Protein AF-A0A2U8WLL7-F1 (afdb_monomer)

Solvent-accessible surface area (backbone atoms only — not comparable to full-atom values): 7706 Å² total; per-residue (Å²): 136,86,72,82,79,56,70,69,57,58,61,56,51,61,77,68,54,84,63,73,83,88,46,87,78,73,90,57,88,71,72,84,71,78,62,84,88,44,72,68,56,51,54,21,50,52,38,26,50,52,53,42,54,48,28,38,36,44,60,64,64,76,51,93,67,93,64,83,85,76,95,55,98,38,72,26,46,65,68,55,55,76,89,43,55,68,59,39,19,53,53,33,55,68,43,47,63,56,52,33,53,74,72,71,43,80,87,76,48,76,68,53,44,72,75,66,57,64,76,84,125

Organism: NCBI:txid2202827

Radius of gyration: 19.38 Å; Cα contacts (8 Å, |Δi|>4): 60; chains: 1; bounding box: 55×34×46 Å

Mean predicted aligned error: 13.35 Å

Foldseek 3Di:
DDDPDPPVVVVVVQVVPPPPDPDSPPPDDPCPPPDDDDPLNVLLVVLLVVLLVVLQCVQLVVDDDPPDDDPDPHPSNVVADPVCSVVSSVVSVVCLQVVCVVVVHDPDDPVCCVVRVHDRD

pLDDT: mean 74.99, std 16.98, range [33.97, 94.81]

Sequence (121 aa):
MSGPASRRGFLRGLTALPLIGGGVTLIGSPTAAAVPLTGGMMASYVAWLHMEARAVRYSMGWENDRGSFVPCINPGSDFHDFRDWKRTQAEAQWRAPVILSTAGVPLTDPEADKAWGGLIA

Structure (mmCIF, N/CA/C/O backbone):
data_AF-A0A2U8WLL7-F1
#
_entry.id   AF-A0A2U8WLL7-F1
#
loop_
_atom_site.group_PDB
_atom_site.id
_atom_site.type_symbol
_atom_site.label_atom_id
_atom_site.label_alt_id
_atom_site.label_comp_id
_atom_site.label_asym_id
_atom_site.label_entity_id
_atom_site.label_seq_id
_atom_site.pdbx_PDB_ins_code
_atom_site.Cartn_x
_atom_site.Cartn_y
_atom_site.Cartn_z
_atom_site.occupancy
_atom_site.B_iso_or_equiv
_atom_site.auth_seq_id
_atom_site.auth_comp_id
_atom_site.auth_asym_id
_atom_site.auth_atom_id
_atom_site.pdbx_PDB_model_num
ATOM 1 N N . MET A 1 1 ? -35.444 6.586 28.286 1.00 33.97 1 MET A N 1
ATOM 2 C CA . MET A 1 1 ? -35.398 6.480 26.811 1.00 33.97 1 MET A CA 1
ATOM 3 C C . MET A 1 1 ? -34.32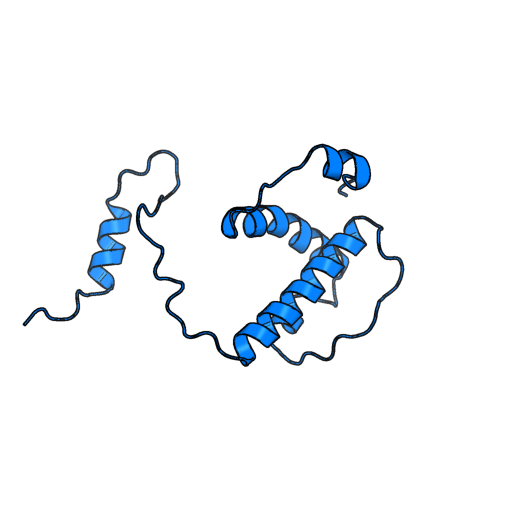2 7.427 26.293 1.00 33.97 1 MET A C 1
ATOM 5 O O . MET A 1 1 ? -34.584 8.613 26.161 1.00 33.97 1 MET A O 1
ATOM 9 N N . SER A 1 2 ? -33.095 6.951 26.082 1.00 42.19 2 SER A N 1
ATOM 10 C CA . SER A 1 2 ? -32.036 7.748 25.449 1.00 42.19 2 SER A CA 1
ATOM 11 C C . SER A 1 2 ? -32.231 7.695 23.933 1.00 42.19 2 SER A C 1
ATOM 13 O O . SER A 1 2 ? -31.991 6.658 23.317 1.00 42.19 2 SER A O 1
ATOM 15 N N . GLY A 1 3 ? -32.728 8.785 23.343 1.00 53.91 3 GLY A N 1
ATOM 16 C CA . GLY A 1 3 ? -32.802 8.926 21.887 1.00 53.91 3 GLY A CA 1
ATOM 17 C C . GLY A 1 3 ? -31.408 8.861 21.245 1.00 53.91 3 GLY A C 1
ATOM 18 O O . GLY A 1 3 ? -30.410 9.094 21.933 1.00 53.91 3 GLY A O 1
ATOM 19 N N . PRO A 1 4 ? -31.309 8.544 19.942 1.00 49.62 4 PRO A N 1
ATOM 20 C CA . PRO A 1 4 ? -30.025 8.422 19.266 1.00 49.62 4 PRO A CA 1
ATOM 21 C C . PRO A 1 4 ? -29.287 9.762 19.337 1.00 49.62 4 PRO A C 1
ATOM 23 O O . PRO A 1 4 ? -29.776 10.780 18.844 1.00 49.62 4 PRO A O 1
ATOM 26 N N . ALA A 1 5 ? -28.115 9.767 19.978 1.00 56.88 5 ALA A N 1
ATOM 27 C CA . ALA A 1 5 ? -27.242 10.929 20.023 1.00 56.88 5 ALA A CA 1
ATOM 28 C C . ALA A 1 5 ? -26.961 11.381 18.582 1.00 56.88 5 ALA A C 1
ATOM 30 O O . ALA A 1 5 ? -26.401 10.641 17.772 1.00 56.88 5 ALA A O 1
ATOM 31 N N . SER A 1 6 ? -27.426 12.582 18.239 1.00 56.16 6 SER A N 1
ATOM 32 C CA . SER A 1 6 ? -27.316 13.139 16.894 1.00 56.16 6 SER A CA 1
ATOM 33 C C . SER A 1 6 ? -25.853 13.135 16.441 1.00 56.16 6 SER A C 1
ATOM 35 O O . SER A 1 6 ? -25.012 13.817 17.025 1.00 56.16 6 SER A O 1
ATOM 37 N N . ARG A 1 7 ? -25.559 12.405 15.356 1.00 54.69 7 ARG A N 1
ATOM 38 C CA . ARG A 1 7 ? -24.249 12.312 14.672 1.00 54.69 7 ARG A CA 1
ATOM 39 C C . ARG A 1 7 ? -23.592 13.684 14.446 1.00 54.69 7 ARG A C 1
ATOM 41 O O . ARG A 1 7 ? -22.373 13.814 14.428 1.00 54.69 7 ARG A O 1
ATOM 48 N N . ARG A 1 8 ? -24.420 14.725 14.312 1.00 56.31 8 ARG A N 1
ATOM 49 C CA . ARG A 1 8 ? -24.023 16.123 14.116 1.00 56.31 8 ARG A CA 1
ATOM 50 C C . ARG A 1 8 ? -23.411 16.760 15.374 1.00 56.31 8 ARG A C 1
ATOM 52 O O . ARG A 1 8 ? -22.583 17.653 15.245 1.00 56.31 8 ARG A O 1
ATOM 59 N N . GLY A 1 9 ? -23.793 16.311 16.571 1.00 60.31 9 GLY A N 1
ATOM 60 C CA . GLY A 1 9 ? -23.216 16.764 17.842 1.00 60.31 9 GLY A CA 1
ATOM 61 C C . GLY A 1 9 ? -21.805 16.222 18.066 1.00 60.31 9 GLY A C 1
ATOM 62 O O . GLY A 1 9 ? -20.918 16.975 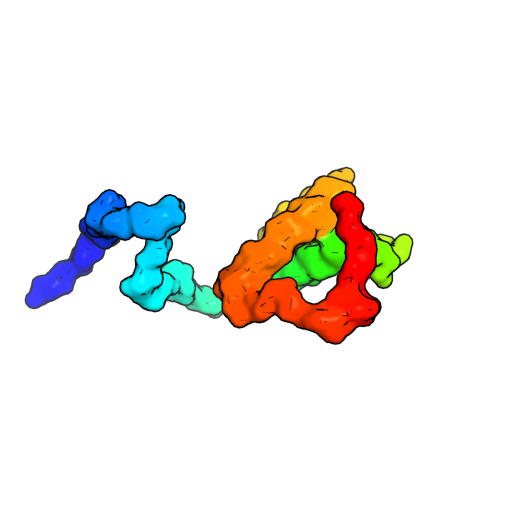18.454 1.00 60.31 9 GLY A O 1
ATOM 63 N N . PHE A 1 10 ? -21.573 14.954 17.713 1.00 60.91 10 PHE A N 1
ATOM 64 C CA . PHE A 1 10 ? -20.251 14.322 17.786 1.00 60.91 10 PHE A CA 1
ATOM 65 C C . PHE A 1 10 ? -19.218 15.041 16.900 1.00 60.91 10 PHE A C 1
ATOM 67 O O . PHE A 1 10 ? -18.144 15.411 17.366 1.00 60.91 10 PHE A O 1
ATOM 74 N N . LEU A 1 11 ? -19.581 15.343 15.647 1.00 59.34 11 LEU A N 1
ATOM 75 C CA . LEU A 1 11 ? -18.703 16.065 14.714 1.00 59.34 11 LEU A CA 1
ATOM 76 C C . LEU A 1 11 ? -18.438 17.526 15.120 1.00 59.34 11 LEU A C 1
ATOM 78 O O . LEU A 1 11 ? -17.397 18.072 14.775 1.00 59.34 11 LEU A O 1
ATOM 82 N N . ARG A 1 12 ? -19.347 18.164 15.869 1.00 61.09 12 ARG A N 1
ATOM 83 C CA . ARG A 1 12 ? -19.128 19.517 16.414 1.00 61.09 12 ARG A CA 1
ATOM 84 C C . ARG A 1 12 ? -18.214 19.526 17.641 1.00 61.09 12 ARG A C 1
ATOM 86 O O . ARG A 1 12 ? -17.506 20.503 17.856 1.00 61.09 12 ARG A O 1
ATOM 93 N N . GLY A 1 13 ? -18.198 18.450 18.428 1.00 60.09 13 GLY A N 1
ATOM 94 C CA . GLY A 1 13 ? -17.237 18.292 19.526 1.00 60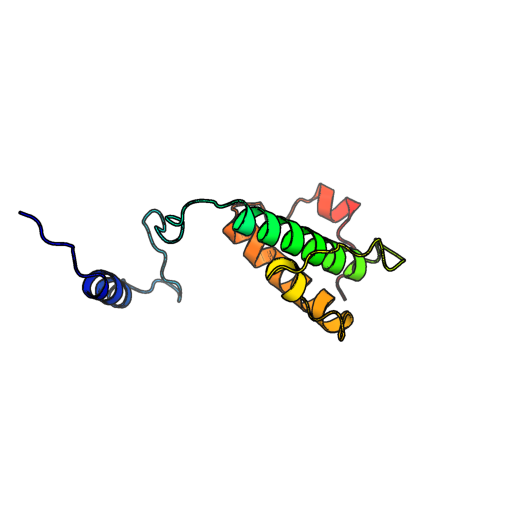.09 13 GLY A CA 1
ATOM 95 C C . GLY A 1 13 ? -15.799 18.142 19.022 1.00 60.09 13 GLY A C 1
ATOM 96 O O . GLY A 1 13 ? -14.869 18.652 19.636 1.00 60.09 13 GLY A O 1
ATOM 97 N N . LEU A 1 14 ? -15.634 17.529 17.849 1.00 59.97 14 LEU A N 1
ATOM 98 C CA . LEU A 1 14 ? -14.349 17.334 17.175 1.00 59.97 14 LEU A CA 1
ATOM 99 C C . LEU A 1 14 ? -13.633 18.641 16.807 1.00 59.97 14 LEU A C 1
ATOM 101 O O . LEU A 1 14 ? -12.418 18.731 16.948 1.00 59.97 14 LEU A O 1
ATOM 105 N N . THR A 1 15 ? -14.376 19.674 16.403 1.00 61.28 15 THR A N 1
ATOM 106 C CA . THR A 1 15 ? -13.814 21.005 16.108 1.00 61.28 15 THR A CA 1
ATOM 107 C C . THR A 1 15 ? -13.430 21.805 17.355 1.00 61.28 15 THR A C 1
ATOM 109 O 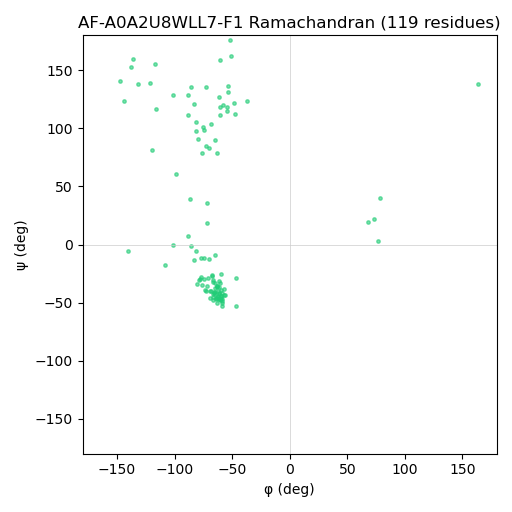O . THR A 1 15 ? -12.782 22.837 17.229 1.00 61.28 15 THR A O 1
ATOM 112 N N . ALA A 1 16 ? -13.846 21.362 18.546 1.00 59.47 16 ALA A N 1
ATOM 113 C CA . ALA A 1 16 ? -13.571 22.032 19.818 1.00 59.47 16 ALA A CA 1
ATOM 114 C C . ALA A 1 16 ? -12.426 21.378 20.616 1.00 59.47 16 ALA A C 1
ATOM 116 O O . ALA A 1 16 ? -12.095 21.849 21.704 1.00 59.47 16 ALA A O 1
ATOM 117 N N . LEU A 1 17 ? -11.826 20.297 20.102 1.00 56.84 17 LEU A N 1
ATOM 118 C CA . LEU A 1 17 ? -10.660 19.680 20.726 1.00 56.84 17 LEU A CA 1
ATOM 119 C C . LEU A 1 17 ? -9.426 20.571 20.515 1.00 56.84 17 LEU A C 1
ATOM 121 O O . LEU A 1 17 ? -9.216 21.054 19.400 1.00 56.84 17 LEU A O 1
ATOM 125 N N . PRO A 1 18 ? -8.598 20.792 21.555 1.00 52.16 18 PRO A N 1
ATOM 126 C CA . PRO A 1 18 ? -7.361 21.541 21.408 1.00 52.16 18 PRO A CA 1
ATOM 127 C C . PRO A 1 18 ? -6.462 20.820 20.401 1.00 52.16 18 PRO A C 1
ATOM 129 O O . PRO A 1 18 ? -5.985 19.712 20.642 1.00 52.16 18 PRO A O 1
ATOM 132 N N . LEU A 1 19 ? -6.272 21.460 19.248 1.00 54.53 19 LEU A N 1
ATOM 133 C CA . LEU A 1 19 ? -5.406 21.003 18.169 1.00 54.53 19 LEU A CA 1
ATOM 134 C C . LEU A 1 19 ? -3.949 21.143 18.618 1.00 54.53 19 LEU A C 1
ATOM 136 O O . LEU A 1 19 ? -3.282 22.132 18.317 1.00 54.53 19 LEU A O 1
ATOM 140 N N . ILE A 1 20 ? -3.445 20.163 19.362 1.00 57.16 20 ILE A N 1
ATOM 141 C CA . ILE A 1 20 ? -2.015 20.070 19.642 1.00 57.16 20 ILE A CA 1
ATOM 142 C C . ILE A 1 20 ? -1.348 19.579 18.351 1.00 57.16 20 ILE A C 1
ATOM 144 O O . ILE A 1 20 ? -1.378 18.395 18.036 1.00 57.16 20 ILE A O 1
ATOM 148 N N . GLY A 1 21 ? -0.788 20.509 17.573 1.00 49.38 21 GLY A N 1
ATOM 149 C CA . GLY A 1 21 ? 0.091 20.184 16.444 1.00 49.38 21 GLY A CA 1
ATOM 150 C C . GLY A 1 21 ? -0.600 19.712 15.159 1.00 49.38 21 GLY A C 1
ATOM 151 O O . GLY A 1 21 ? -0.095 18.814 14.498 1.00 49.38 21 GLY A O 1
ATOM 152 N N . GLY A 1 22 ? -1.735 20.311 14.778 1.00 52.12 22 GLY A N 1
ATOM 153 C CA . GLY A 1 22 ? -2.296 20.172 13.420 1.00 52.12 22 GLY A CA 1
ATOM 154 C C . GLY A 1 22 ? -3.014 18.852 13.100 1.00 52.12 22 GLY A C 1
ATOM 155 O O . GLY A 1 22 ? -3.492 18.688 11.981 1.00 52.12 22 GLY A O 1
ATOM 156 N N . GLY A 1 23 ? -3.144 17.940 14.067 1.00 51.97 23 GLY A N 1
ATOM 157 C CA . GLY A 1 23 ? -3.898 16.694 13.932 1.00 51.97 23 GLY A CA 1
ATOM 158 C C . GLY A 1 23 ? -5.019 16.583 14.962 1.00 51.97 23 GLY A C 1
ATOM 159 O O . GLY A 1 23 ? -4.843 16.905 16.135 1.00 51.97 23 GLY A O 1
ATOM 160 N N . VAL A 1 24 ? -6.182 16.093 14.531 1.00 50.94 24 VAL A N 1
ATOM 161 C CA . VAL A 1 24 ? -7.198 15.566 15.444 1.00 50.94 24 VAL A CA 1
ATOM 162 C C . VAL A 1 24 ? -6.795 14.137 15.790 1.00 50.94 24 VAL A C 1
ATOM 164 O O . VAL A 1 24 ? -7.082 13.200 15.045 1.00 50.94 24 VAL A O 1
ATOM 167 N N . THR A 1 25 ? -6.146 13.952 16.933 1.00 51.03 25 THR A N 1
ATOM 168 C CA . THR A 1 25 ? -5.994 12.617 17.512 1.00 51.03 25 THR A CA 1
ATOM 169 C C . THR A 1 25 ? -7.337 12.221 18.113 1.00 51.03 25 THR A C 1
ATOM 171 O O . THR A 1 25 ? -7.711 12.677 19.194 1.00 51.03 25 THR A O 1
ATOM 174 N N . LEU A 1 26 ? -8.097 11.392 17.396 1.00 52.59 26 LEU A N 1
ATOM 175 C CA . LEU A 1 26 ? -9.263 10.708 17.948 1.00 52.59 26 LEU A CA 1
ATOM 176 C C . LEU A 1 26 ? -8.780 9.736 19.036 1.00 52.59 26 LEU A C 1
ATOM 178 O O . LEU A 1 26 ? -8.463 8.583 18.760 1.00 52.59 26 LEU A O 1
ATOM 182 N N . ILE A 1 27 ? -8.702 10.208 20.282 1.00 50.47 27 ILE A N 1
ATOM 183 C CA . ILE A 1 27 ? -8.549 9.343 21.457 1.00 50.47 27 ILE A CA 1
ATOM 184 C C . ILE A 1 27 ? -9.901 8.649 21.668 1.00 50.47 27 ILE A C 1
ATOM 186 O O . ILE A 1 27 ? -10.782 9.138 22.371 1.00 50.47 27 ILE A O 1
ATOM 190 N N . GLY A 1 28 ? -10.093 7.542 20.957 1.00 45.78 28 GLY A N 1
ATOM 191 C CA . GLY A 1 28 ? -11.291 6.712 20.992 1.00 45.78 28 GLY A CA 1
ATOM 192 C C . GLY A 1 28 ? -11.326 5.782 19.784 1.00 45.78 28 GLY A C 1
ATOM 193 O O . GLY A 1 28 ? -10.992 6.204 18.681 1.00 45.78 28 GLY A O 1
ATOM 194 N N . SER A 1 29 ? -11.710 4.516 19.990 1.00 47.97 29 SER A N 1
ATOM 195 C CA . SER A 1 29 ? -11.796 3.498 18.935 1.00 47.97 29 SER A CA 1
ATOM 196 C C . SER A 1 29 ? -12.546 4.052 17.716 1.00 47.97 29 SER A C 1
ATOM 198 O O . SER A 1 29 ? -13.748 4.326 17.824 1.00 47.97 29 SER A O 1
ATOM 200 N N . PRO A 1 30 ? -11.877 4.256 16.567 1.00 48.00 30 PRO A N 1
ATOM 201 C CA . PRO A 1 30 ? -12.489 4.914 15.426 1.00 48.00 30 PRO A CA 1
ATOM 202 C C . PRO A 1 30 ? -13.577 3.995 14.869 1.00 48.00 30 PRO A C 1
ATOM 204 O O . PRO A 1 30 ? -13.321 3.006 14.188 1.00 48.00 30 PRO A O 1
ATOM 207 N N . THR A 1 31 ? -14.834 4.326 15.151 1.00 49.53 31 THR A N 1
ATOM 208 C CA . THR A 1 31 ? -16.027 3.578 14.720 1.00 49.53 31 THR A CA 1
ATOM 209 C C . THR A 1 31 ? -16.328 3.718 13.222 1.00 49.53 31 THR A C 1
ATOM 211 O O . THR A 1 31 ? -17.420 3.383 12.770 1.00 49.53 31 THR A O 1
ATOM 214 N N . ALA A 1 32 ? -15.351 4.134 12.412 1.00 47.25 32 ALA A N 1
ATOM 215 C CA . ALA A 1 32 ? -15.432 4.023 10.957 1.00 47.25 32 ALA A CA 1
ATOM 216 C C . ALA A 1 32 ? -15.332 2.559 10.465 1.00 47.25 32 ALA A C 1
ATOM 218 O O . ALA A 1 32 ? -15.686 2.286 9.324 1.00 47.25 32 ALA A O 1
ATOM 219 N N . ALA A 1 33 ? -14.937 1.610 11.325 1.00 50.97 33 ALA A N 1
ATOM 220 C CA . ALA A 1 33 ? -14.865 0.179 11.008 1.00 50.97 33 ALA A CA 1
ATOM 221 C C . ALA A 1 33 ? -16.171 -0.613 11.256 1.00 50.97 33 ALA A C 1
ATOM 223 O O . ALA A 1 33 ? -16.175 -1.835 11.160 1.00 50.97 33 ALA A O 1
ATOM 224 N N . ALA A 1 34 ? -17.292 0.041 11.582 1.00 51.84 34 ALA A N 1
ATOM 225 C CA . ALA A 1 34 ? -18.560 -0.648 11.858 1.00 51.84 34 ALA A CA 1
ATOM 226 C C . ALA A 1 34 ? -19.394 -0.925 10.587 1.00 51.84 34 ALA A C 1
ATOM 228 O O . ALA A 1 34 ? -20.616 -0.777 10.596 1.00 51.84 34 ALA A O 1
ATOM 229 N N . VAL A 1 35 ? -18.747 -1.295 9.478 1.00 66.75 35 VAL A N 1
ATOM 230 C CA . VAL A 1 35 ? -19.434 -1.834 8.295 1.00 66.75 35 VAL A CA 1
ATOM 231 C C . VAL A 1 35 ? -19.249 -3.351 8.324 1.00 66.75 35 VAL A C 1
ATOM 233 O O . VAL A 1 35 ? -18.112 -3.799 8.472 1.00 66.75 35 VAL A O 1
ATOM 236 N N . PRO A 1 36 ? -20.319 -4.161 8.209 1.00 76.00 36 PRO A N 1
ATOM 237 C CA . PRO A 1 36 ? -20.171 -5.607 8.119 1.00 76.00 36 PRO A CA 1
ATOM 238 C C . PRO A 1 36 ? -19.208 -5.981 6.991 1.00 76.00 36 PRO A C 1
ATOM 240 O O . PRO A 1 36 ? -19.348 -5.498 5.864 1.00 76.00 36 PRO A O 1
ATOM 243 N N . LEU A 1 37 ? -18.242 -6.850 7.288 1.00 87.31 37 LEU A N 1
ATOM 244 C CA . LEU A 1 37 ? -17.382 -7.425 6.261 1.00 87.31 37 LEU A CA 1
ATOM 245 C C . LEU A 1 37 ? -18.253 -8.223 5.289 1.00 87.31 37 LEU A C 1
ATOM 247 O O . LEU A 1 37 ? -19.031 -9.087 5.694 1.00 87.31 37 LEU A O 1
ATOM 251 N N . THR A 1 38 ? -18.121 -7.933 3.999 1.00 89.31 38 THR A N 1
ATOM 252 C CA . THR A 1 38 ? -18.810 -8.667 2.934 1.00 89.31 38 THR A CA 1
ATOM 253 C C . THR A 1 38 ? -17.792 -9.341 2.025 1.00 89.31 38 THR A C 1
ATOM 255 O O . THR A 1 38 ? -16.661 -8.872 1.885 1.00 89.31 38 THR A O 1
ATOM 258 N N . GLY A 1 39 ? -18.200 -10.418 1.349 1.00 89.19 39 GLY A N 1
ATOM 259 C CA . GLY A 1 39 ? -17.344 -11.076 0.356 1.00 89.19 39 GLY A CA 1
ATOM 260 C C . GLY A 1 39 ? -16.896 -10.123 -0.759 1.00 89.19 39 GLY A C 1
ATOM 261 O O . GLY A 1 39 ? -15.734 -10.142 -1.146 1.00 89.19 39 GLY A O 1
ATOM 262 N N . GLY A 1 40 ? -17.778 -9.222 -1.212 1.00 88.12 40 GLY A N 1
ATOM 263 C CA . GLY A 1 40 ? -17.439 -8.206 -2.217 1.00 88.12 40 GLY A CA 1
ATOM 264 C C . GLY A 1 40 ? -16.404 -7.187 -1.731 1.00 88.12 40 GLY A C 1
ATOM 265 O O . GLY A 1 40 ? -15.509 -6.809 -2.489 1.00 88.12 40 GLY A O 1
ATOM 266 N N . MET A 1 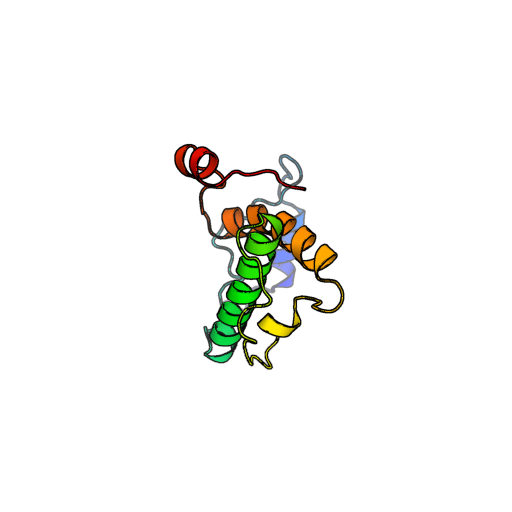41 ? -16.473 -6.786 -0.455 1.00 88.69 41 MET A N 1
ATOM 267 C CA . MET A 1 41 ? -15.462 -5.923 0.163 1.00 88.69 41 MET A CA 1
ATOM 268 C C . MET A 1 41 ? -14.099 -6.620 0.211 1.00 88.69 41 MET A C 1
ATOM 270 O O . MET A 1 41 ? -13.107 -6.023 -0.193 1.00 88.69 41 MET A O 1
ATOM 274 N N . MET A 1 42 ? -14.050 -7.890 0.625 1.00 89.88 42 MET A N 1
ATOM 275 C CA . MET A 1 42 ? -12.800 -8.658 0.650 1.00 89.88 42 MET A CA 1
ATOM 276 C C . MET A 1 42 ? -12.237 -8.891 -0.754 1.00 89.88 42 MET A C 1
ATOM 278 O O . MET A 1 42 ? -11.037 -8.738 -0.956 1.00 89.88 42 MET A O 1
ATOM 282 N N . ALA A 1 43 ? -13.087 -9.192 -1.740 1.00 89.19 43 ALA A N 1
ATOM 283 C CA . ALA A 1 43 ? -12.667 -9.331 -3.134 1.00 89.19 43 ALA A CA 1
ATOM 284 C C . ALA A 1 43 ? -12.068 -8.026 -3.682 1.00 89.19 43 ALA A C 1
ATOM 286 O O . ALA A 1 43 ? -11.033 -8.053 -4.347 1.00 89.19 43 ALA A O 1
ATOM 287 N N . SER A 1 44 ? -12.682 -6.886 -3.352 1.00 90.12 44 SER A N 1
ATOM 288 C CA . SER A 1 44 ? -12.159 -5.568 -3.727 1.00 90.12 44 SER A CA 1
ATOM 289 C C . SER A 1 44 ? -10.841 -5.270 -3.012 1.00 90.12 44 SER A C 1
ATOM 291 O O . SER A 1 44 ? -9.890 -4.822 -3.643 1.00 90.12 44 SER A O 1
ATOM 293 N N . TYR A 1 45 ? -10.740 -5.579 -1.718 1.00 90.88 45 TYR A N 1
ATOM 294 C CA . TYR A 1 45 ? -9.518 -5.366 -0.944 1.00 90.88 45 TYR A CA 1
ATOM 295 C C . TYR A 1 45 ? -8.341 -6.202 -1.465 1.00 90.88 45 TYR A C 1
ATOM 297 O O . TYR A 1 45 ? -7.251 -5.673 -1.660 1.00 90.88 45 TYR A O 1
ATOM 305 N N . VAL A 1 46 ? -8.562 -7.485 -1.763 1.00 90.38 46 VAL A N 1
ATOM 306 C CA . VAL A 1 46 ? -7.525 -8.374 -2.313 1.00 90.38 46 VAL A CA 1
ATOM 307 C C . VAL A 1 46 ? -7.095 -7.932 -3.713 1.00 90.38 46 VAL A C 1
ATOM 309 O O . VAL A 1 46 ? -5.899 -7.919 -4.002 1.00 90.38 46 VAL A O 1
ATOM 312 N N . ALA A 1 47 ? -8.041 -7.530 -4.570 1.00 88.75 47 ALA A N 1
ATOM 313 C CA . ALA A 1 47 ? -7.718 -7.006 -5.897 1.00 88.75 47 ALA A CA 1
ATOM 314 C C . ALA A 1 47 ? -6.876 -5.726 -5.806 1.00 88.75 47 ALA A C 1
ATOM 316 O O . ALA A 1 47 ? -5.857 -5.610 -6.487 1.00 88.75 47 ALA A O 1
ATOM 317 N N . TRP A 1 48 ? -7.256 -4.812 -4.912 1.00 91.88 48 TRP A N 1
ATOM 318 C CA . TRP A 1 48 ? -6.511 -3.584 -4.664 1.00 91.88 48 TRP A CA 1
ATOM 319 C C . TRP A 1 48 ? -5.095 -3.870 -4.138 1.00 91.88 48 TRP A C 1
ATOM 321 O O . TRP A 1 48 ? -4.128 -3.341 -4.683 1.00 91.88 48 TRP A O 1
ATOM 331 N N . LEU A 1 49 ? -4.946 -4.764 -3.150 1.00 91.38 49 LEU A N 1
ATOM 332 C CA . LEU A 1 49 ? -3.640 -5.160 -2.604 1.00 91.38 49 LEU A CA 1
ATOM 333 C C . LEU A 1 49 ? -2.723 -5.758 -3.671 1.00 91.38 49 LEU A C 1
ATOM 335 O O . LEU A 1 49 ? -1.532 -5.453 -3.698 1.00 91.38 49 LEU A O 1
ATOM 339 N N . HIS A 1 50 ? -3.269 -6.606 -4.546 1.00 88.56 50 HIS A N 1
ATOM 340 C CA . HIS A 1 50 ? -2.505 -7.184 -5.645 1.00 88.56 50 HIS A CA 1
ATOM 341 C C . HIS A 1 50 ? -1.940 -6.092 -6.561 1.00 88.56 50 HIS A C 1
ATOM 343 O O . HIS A 1 50 ? -0.748 -6.106 -6.870 1.00 88.56 50 HIS A O 1
ATOM 349 N N . MET A 1 51 ? -2.779 -5.140 -6.975 1.00 87.31 51 MET A N 1
ATOM 350 C CA . MET A 1 51 ? -2.372 -4.066 -7.883 1.00 87.31 51 MET A CA 1
ATOM 351 C C . MET A 1 51 ? -1.403 -3.081 -7.221 1.00 87.31 51 MET A C 1
ATOM 353 O O . MET A 1 51 ? -0.415 -2.698 -7.847 1.00 87.31 51 MET A O 1
ATOM 357 N N . GLU A 1 52 ? -1.626 -2.736 -5.951 1.00 92.38 52 GLU A N 1
ATOM 358 C CA . GLU A 1 52 ? -0.735 -1.859 -5.184 1.00 92.38 52 GLU A CA 1
ATOM 359 C C . GLU A 1 52 ? 0.653 -2.495 -5.010 1.00 92.38 52 GLU A C 1
ATOM 361 O O . GLU A 1 52 ? 1.666 -1.878 -5.341 1.00 92.38 52 GLU A O 1
ATOM 366 N N . ALA A 1 53 ? 0.713 -3.756 -4.565 1.00 90.06 53 ALA A N 1
ATOM 367 C CA . ALA A 1 53 ? 1.977 -4.470 -4.389 1.00 90.06 53 ALA A CA 1
ATOM 368 C C . ALA A 1 53 ? 2.730 -4.604 -5.715 1.00 90.06 53 ALA A C 1
ATOM 370 O O . ALA A 1 53 ? 3.937 -4.369 -5.769 1.00 90.06 53 ALA A O 1
ATOM 371 N N . ARG A 1 54 ? 2.018 -4.930 -6.798 1.00 87.19 54 ARG A N 1
ATOM 372 C CA . ARG A 1 54 ? 2.588 -4.991 -8.144 1.00 87.19 54 ARG A CA 1
ATOM 373 C C . ARG A 1 54 ? 3.187 -3.645 -8.549 1.00 87.19 54 ARG A C 1
ATOM 375 O O . ARG A 1 54 ? 4.343 -3.603 -8.951 1.00 87.19 54 ARG A O 1
ATOM 382 N N . ALA A 1 55 ? 2.454 -2.541 -8.406 1.00 88.19 55 ALA A N 1
ATOM 383 C CA . ALA A 1 55 ? 2.961 -1.211 -8.742 1.00 88.19 55 ALA A CA 1
ATOM 384 C C . ALA A 1 55 ? 4.261 -0.877 -7.983 1.00 88.19 55 ALA A C 1
ATOM 386 O O . ALA A 1 55 ? 5.234 -0.435 -8.594 1.00 88.19 55 ALA A O 1
ATOM 387 N N . VAL A 1 56 ? 4.332 -1.178 -6.682 1.00 90.50 56 VAL A N 1
ATOM 388 C CA . VAL A 1 56 ? 5.556 -0.972 -5.890 1.00 90.50 56 VAL A CA 1
ATOM 389 C C . VAL A 1 56 ? 6.703 -1.857 -6.385 1.00 90.50 56 VAL A C 1
ATOM 391 O O . VAL A 1 56 ? 7.798 -1.355 -6.620 1.00 90.50 56 VAL A O 1
ATOM 394 N N . ARG A 1 57 ? 6.476 -3.151 -6.625 1.00 87.94 57 ARG A N 1
ATOM 395 C CA . ARG A 1 57 ? 7.528 -4.068 -7.105 1.00 87.94 57 ARG A CA 1
ATOM 396 C C . ARG A 1 57 ? 8.114 -3.643 -8.444 1.00 87.94 57 ARG A C 1
ATOM 398 O O . ARG A 1 57 ? 9.326 -3.708 -8.626 1.00 87.94 57 ARG A O 1
ATOM 405 N N . TYR A 1 58 ? 7.268 -3.148 -9.341 1.00 84.88 58 TYR A N 1
ATOM 406 C CA . TYR A 1 58 ? 7.708 -2.545 -10.596 1.00 84.88 58 TYR A CA 1
ATOM 407 C C . TYR A 1 58 ? 8.601 -1.334 -10.375 1.00 84.88 58 TYR A C 1
ATOM 409 O O . TYR A 1 58 ? 9.664 -1.243 -10.982 1.00 84.88 58 TYR A O 1
ATOM 417 N N . SER A 1 59 ? 8.177 -0.426 -9.494 1.00 86.56 59 SER A N 1
ATOM 418 C CA . SER A 1 59 ? 8.940 0.783 -9.185 1.00 86.56 59 SER A CA 1
ATOM 419 C C . SER A 1 59 ? 10.319 0.466 -8.597 1.00 86.56 59 SER A C 1
ATOM 421 O O . SER A 1 59 ? 11.282 1.174 -8.865 1.00 86.56 59 SER A O 1
ATOM 423 N N . MET A 1 60 ? 10.423 -0.649 -7.869 1.00 86.81 60 MET A N 1
ATOM 424 C CA . MET A 1 60 ? 11.667 -1.141 -7.275 1.00 86.81 60 MET A CA 1
ATOM 425 C C . MET A 1 60 ? 12.503 -2.000 -8.242 1.00 86.81 60 MET A C 1
ATOM 427 O O . MET A 1 60 ? 13.571 -2.485 -7.870 1.00 86.81 60 MET A O 1
ATOM 431 N N . GLY A 1 61 ? 12.023 -2.232 -9.469 1.00 85.25 61 GLY A N 1
ATOM 432 C CA . GLY A 1 61 ? 12.690 -3.080 -10.459 1.00 85.25 61 GLY A CA 1
ATOM 433 C C . GLY A 1 61 ? 12.714 -4.571 -10.102 1.00 85.25 61 GLY A C 1
ATOM 434 O O . GLY A 1 61 ? 13.544 -5.306 -10.629 1.00 85.25 61 GLY A O 1
ATOM 435 N N . TRP A 1 62 ? 11.837 -5.026 -9.202 1.00 83.25 62 TRP A N 1
ATOM 436 C CA . TRP A 1 62 ? 11.761 -6.429 -8.771 1.00 83.25 62 TRP A CA 1
ATOM 437 C C . TRP A 1 62 ? 10.945 -7.313 -9.722 1.00 83.25 62 TRP A C 1
ATOM 439 O O . TRP A 1 62 ? 10.982 -8.534 -9.596 1.00 83.25 62 TRP A O 1
ATOM 449 N N . GLU A 1 63 ? 10.185 -6.708 -10.637 1.00 78.81 63 GLU A N 1
ATOM 450 C CA . GLU A 1 63 ? 9.383 -7.402 -11.647 1.00 78.81 63 GLU A CA 1
ATOM 451 C C . GLU A 1 63 ? 9.633 -6.786 -13.034 1.00 78.81 63 GLU A C 1
ATOM 453 O O . GLU A 1 63 ? 9.727 -5.564 -13.183 1.00 78.81 63 GLU A O 1
ATOM 458 N N . ASN A 1 64 ? 9.755 -7.641 -14.054 1.00 67.88 64 ASN A N 1
ATOM 459 C CA . ASN A 1 64 ? 10.340 -7.300 -15.359 1.00 67.88 64 ASN A CA 1
ATOM 460 C C . ASN A 1 64 ? 9.268 -7.229 -16.462 1.00 67.88 64 ASN A C 1
ATOM 462 O O . ASN A 1 64 ? 9.496 -6.718 -17.559 1.00 67.88 64 ASN A O 1
ATOM 466 N N . ASP A 1 65 ? 8.108 -7.811 -16.194 1.00 57.72 65 ASP A N 1
ATOM 467 C CA . ASP A 1 65 ? 7.159 -8.288 -17.181 1.00 57.72 65 ASP A CA 1
ATOM 468 C C . ASP A 1 65 ? 5.738 -8.136 -16.655 1.00 57.72 65 ASP A C 1
ATOM 470 O O . ASP A 1 65 ? 5.474 -8.306 -15.461 1.00 57.72 65 ASP A O 1
ATOM 474 N N . ARG A 1 66 ? 4.814 -7.730 -17.546 1.00 57.12 66 ARG A N 1
ATOM 475 C CA . ARG A 1 66 ? 3.386 -7.506 -17.2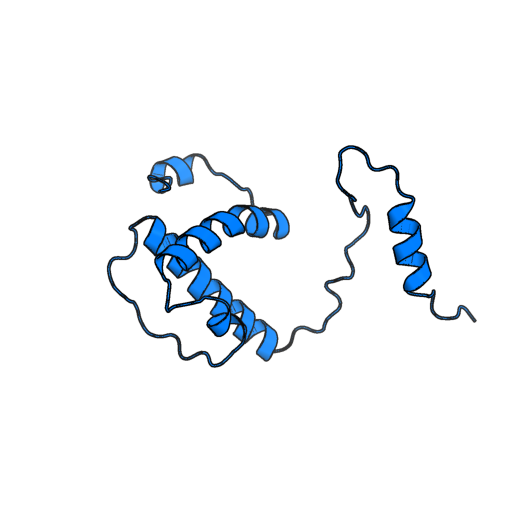54 1.00 57.12 66 ARG A CA 1
ATOM 476 C C . ARG A 1 66 ? 2.748 -8.829 -16.834 1.00 57.12 66 ARG A C 1
ATOM 478 O O . ARG A 1 66 ? 2.066 -9.450 -17.634 1.00 57.12 66 ARG A O 1
ATOM 485 N N . GLY A 1 67 ? 2.969 -9.230 -15.581 1.00 55.06 67 GLY A N 1
ATOM 486 C CA . GLY A 1 67 ? 2.430 -10.436 -14.971 1.00 55.06 67 GLY A CA 1
ATOM 487 C C . GLY A 1 67 ? 0.920 -10.563 -15.143 1.00 55.06 67 GLY A C 1
ATOM 488 O O . GLY A 1 67 ? 0.222 -9.587 -15.455 1.00 55.06 67 GLY A O 1
ATOM 489 N N . SER A 1 68 ? 0.448 -11.792 -14.945 1.00 56.66 68 SER A N 1
ATOM 490 C CA . SER A 1 68 ? -0.907 -12.270 -15.212 1.00 56.66 68 SER A CA 1
ATOM 491 C C . SER A 1 68 ? -1.981 -11.231 -14.895 1.00 56.66 68 SER A C 1
ATOM 493 O O . SER A 1 68 ? -2.066 -10.710 -13.784 1.00 56.66 68 SER A O 1
ATOM 495 N N . PHE A 1 69 ? -2.792 -10.921 -15.905 1.00 57.19 69 PHE A N 1
ATOM 496 C CA . PHE A 1 69 ? -4.029 -10.164 -15.764 1.00 57.19 69 PHE A CA 1
ATOM 497 C C . PHE A 1 69 ? -4.855 -10.756 -14.617 1.00 57.19 69 PHE A C 1
ATOM 499 O O . PHE A 1 69 ? -5.188 -11.940 -14.650 1.00 57.19 69 PHE A O 1
ATOM 506 N N . VAL A 1 70 ? -5.172 -9.949 -13.603 1.00 58.56 70 VAL A N 1
ATOM 507 C CA . VAL A 1 70 ? -6.136 -10.338 -12.573 1.00 58.56 70 VAL A CA 1
ATOM 508 C C . VAL A 1 70 ? -7.517 -9.920 -13.077 1.00 58.56 70 VAL A C 1
ATOM 510 O O . VAL A 1 70 ? -7.773 -8.719 -13.184 1.00 58.56 70 VAL A O 1
ATOM 513 N N . PRO A 1 71 ? -8.404 -10.875 -13.418 1.00 54.38 71 PRO A N 1
ATOM 514 C CA . PRO A 1 71 ? -9.74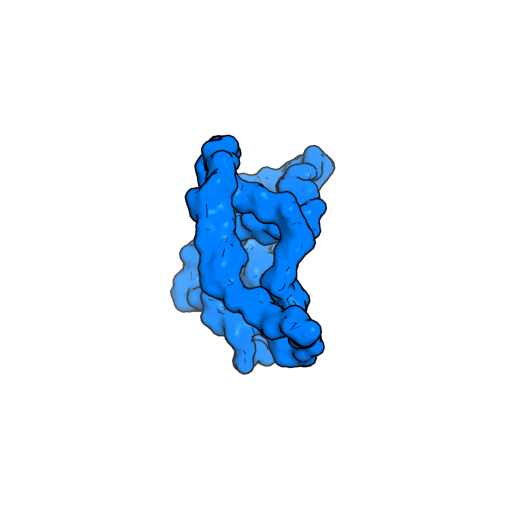6 -10.591 -13.899 1.00 54.38 71 PRO A CA 1
ATOM 515 C C . PRO A 1 71 ? -10.594 -10.179 -12.703 1.00 54.38 71 PRO A C 1
ATOM 517 O O . PRO A 1 71 ? -11.324 -10.974 -12.118 1.00 54.38 71 PRO A O 1
ATOM 520 N N . CYS A 1 72 ? -10.450 -8.943 -12.270 1.00 59.62 72 CYS A N 1
ATOM 521 C CA . CYS A 1 72 ? -11.316 -8.380 -11.260 1.00 59.62 72 CYS A CA 1
ATOM 522 C C . CYS A 1 72 ? -12.053 -7.229 -11.930 1.00 59.62 72 CYS A C 1
ATOM 524 O O . CYS A 1 72 ? -11.447 -6.306 -12.448 1.00 59.62 72 CYS A O 1
ATOM 526 N N . ILE A 1 73 ? -13.373 -7.365 -12.022 1.00 71.62 73 ILE A N 1
ATOM 527 C CA . ILE A 1 73 ? -14.294 -6.306 -12.439 1.00 71.62 73 ILE A CA 1
ATOM 528 C C . ILE A 1 73 ? -14.851 -5.744 -11.132 1.00 71.62 73 ILE A C 1
ATOM 530 O O . ILE A 1 73 ? -16.017 -5.950 -10.794 1.00 71.62 73 ILE A O 1
ATOM 534 N N . ASN A 1 74 ? -13.968 -5.217 -10.285 1.00 84.56 74 ASN A N 1
ATOM 535 C CA . ASN A 1 74 ? -14.350 -4.697 -8.982 1.00 84.56 74 ASN A CA 1
ATOM 536 C C . ASN A 1 74 ? -13.661 -3.354 -8.707 1.00 84.56 74 ASN A C 1
ATOM 538 O O . ASN A 1 74 ? -12.638 -3.042 -9.313 1.00 84.56 74 ASN A O 1
ATOM 542 N N . PRO A 1 75 ? -14.188 -2.548 -7.772 1.00 87.31 75 PRO A N 1
ATOM 543 C CA . PRO A 1 75 ? -13.632 -1.221 -7.521 1.00 87.31 75 PRO A CA 1
ATOM 544 C C . PRO A 1 75 ? -12.157 -1.226 -7.096 1.00 87.31 75 PRO A C 1
ATOM 546 O O . PRO A 1 75 ? -11.466 -0.232 -7.287 1.00 87.31 75 PRO A O 1
ATOM 549 N N . GLY A 1 76 ? -11.673 -2.324 -6.50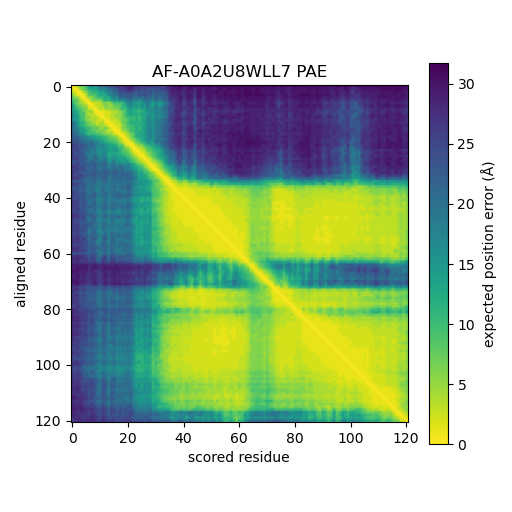7 1.00 87.06 76 GLY A N 1
ATOM 550 C CA . GLY A 1 76 ? -10.286 -2.448 -6.074 1.00 87.06 76 GLY A CA 1
ATOM 551 C C . GLY A 1 76 ? -9.300 -2.590 -7.227 1.00 87.06 76 GLY A C 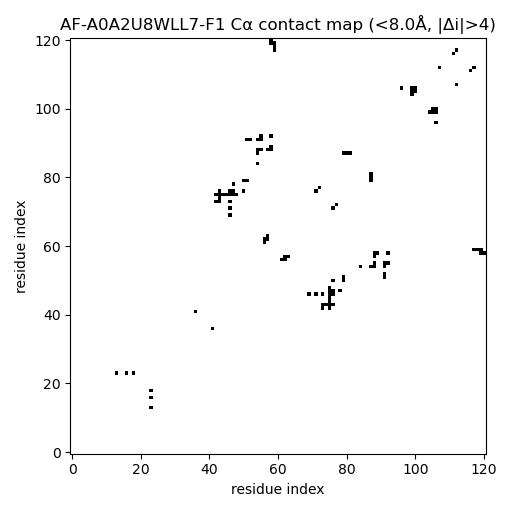1
ATOM 552 O O . GLY A 1 76 ? -8.208 -2.038 -7.154 1.00 87.06 76 GLY A O 1
ATOM 553 N N . SER A 1 77 ? -9.684 -3.285 -8.299 1.00 82.25 77 SER A N 1
ATOM 554 C CA . SER A 1 77 ? -8.884 -3.350 -9.525 1.00 82.25 77 SER A CA 1
ATOM 555 C C . SER A 1 77 ? -8.980 -2.072 -10.351 1.00 82.25 77 SER A C 1
ATOM 557 O O . SER A 1 77 ? -7.984 -1.677 -10.940 1.00 82.25 77 SER A O 1
ATOM 559 N N . ASP A 1 78 ? -10.138 -1.409 -10.374 1.00 85.31 78 ASP A N 1
ATOM 560 C CA . ASP A 1 78 ? -10.359 -0.202 -11.187 1.00 85.31 78 ASP A CA 1
ATOM 561 C C . ASP A 1 78 ? -9.729 1.064 -10.583 1.00 85.31 78 ASP A C 1
ATOM 563 O O . ASP A 1 78 ? -9.665 2.105 -11.235 1.00 85.31 78 ASP A O 1
ATOM 567 N N . PHE A 1 79 ? -9.282 0.992 -9.327 1.00 89.00 79 PHE A N 1
ATOM 568 C CA . PHE A 1 79 ? -8.695 2.121 -8.612 1.00 89.00 79 PHE A CA 1
ATOM 569 C C . PHE A 1 79 ? -7.399 2.629 -9.261 1.00 89.00 79 PHE A C 1
ATOM 571 O O . PHE A 1 79 ? -7.130 3.831 -9.250 1.00 89.00 79 PHE A O 1
ATOM 578 N N . HIS A 1 80 ? -6.585 1.728 -9.812 1.00 85.62 80 HIS A N 1
ATOM 579 C CA . HIS A 1 80 ? -5.308 2.066 -10.434 1.00 85.62 80 HIS A CA 1
ATOM 580 C C . HIS A 1 80 ? -5.504 2.398 -11.919 1.00 85.62 80 HIS A C 1
ATOM 582 O O . HIS A 1 80 ? -6.074 1.611 -12.674 1.00 85.62 80 HIS A O 1
ATOM 588 N N . ASP A 1 81 ? -4.994 3.546 -12.373 1.00 78.94 81 ASP A N 1
ATOM 589 C CA . ASP A 1 81 ? -5.044 3.906 -13.794 1.00 78.94 81 ASP A CA 1
ATOM 590 C C . ASP A 1 81 ? -3.936 3.193 -14.583 1.00 78.94 81 ASP A C 1
ATOM 592 O O . ASP A 1 81 ? -2.827 3.700 -14.769 1.00 78.94 81 ASP A O 1
ATOM 596 N N . PHE A 1 82 ? -4.251 2.009 -15.109 1.00 74.12 82 PHE A N 1
ATOM 597 C CA . PHE A 1 82 ? -3.307 1.216 -15.904 1.00 74.12 82 PHE A CA 1
ATOM 598 C C . PHE A 1 82 ? -2.888 1.862 -17.233 1.00 74.12 82 PHE A C 1
ATOM 600 O O . PHE A 1 82 ? -1.978 1.347 -17.889 1.00 74.12 82 PHE A O 1
ATOM 607 N N . ARG A 1 83 ? -3.522 2.964 -17.662 1.00 80.19 83 ARG A N 1
ATOM 608 C CA . ARG A 1 83 ? -3.089 3.710 -18.857 1.00 80.19 83 ARG A CA 1
ATOM 609 C C . ARG A 1 83 ? -1.826 4.514 -18.574 1.00 80.19 83 ARG A C 1
ATOM 611 O O . ARG A 1 83 ? -1.013 4.684 -19.480 1.00 80.19 83 ARG A O 1
ATOM 618 N N . ASP A 1 84 ? -1.642 4.946 -17.329 1.00 86.62 84 ASP A N 1
ATOM 619 C CA . ASP A 1 84 ? -0.443 5.631 -16.859 1.00 86.62 84 ASP A CA 1
ATOM 620 C C . ASP A 1 84 ? 0.228 4.834 -15.737 1.00 86.62 84 ASP A C 1
ATOM 622 O O . ASP A 1 84 ? 0.095 5.083 -14.533 1.00 86.62 84 ASP A O 1
ATOM 626 N N . TRP A 1 85 ? 0.989 3.828 -16.165 1.00 84.69 85 TRP A N 1
ATOM 627 C CA . TRP A 1 85 ? 1.669 2.932 -15.240 1.00 84.69 85 TRP A CA 1
ATOM 628 C C . TRP A 1 85 ? 2.783 3.623 -14.445 1.00 84.69 85 TRP A C 1
ATOM 630 O O . TRP A 1 85 ? 3.069 3.210 -13.325 1.00 84.69 85 TRP A O 1
ATOM 640 N N . LYS A 1 86 ? 3.401 4.684 -14.983 1.00 87.44 86 LYS A N 1
ATOM 641 C CA . LYS A 1 86 ? 4.429 5.443 -14.253 1.00 87.44 86 LYS A CA 1
ATOM 642 C C . LYS A 1 86 ? 3.808 6.217 -13.100 1.00 87.44 86 LYS A C 1
ATOM 644 O O . LYS A 1 86 ? 4.304 6.149 -11.979 1.00 87.44 86 LYS A O 1
ATOM 649 N N . ARG A 1 87 ? 2.692 6.902 -13.358 1.00 89.19 87 ARG A N 1
ATOM 650 C CA . ARG A 1 87 ? 1.924 7.573 -12.309 1.00 89.19 87 ARG A CA 1
ATOM 651 C C . ARG A 1 87 ? 1.448 6.581 -11.253 1.00 89.19 87 ARG A C 1
ATOM 653 O O . ARG A 1 87 ? 1.618 6.835 -10.067 1.00 89.19 87 ARG A O 1
ATOM 660 N N . THR A 1 88 ? 0.911 5.440 -11.679 1.00 89.56 88 THR A N 1
ATOM 661 C CA . THR A 1 88 ? 0.424 4.394 -10.767 1.00 89.56 88 THR A CA 1
ATOM 662 C C . THR A 1 88 ? 1.514 3.901 -9.810 1.00 89.56 88 THR A C 1
ATOM 664 O O . THR A 1 88 ? 1.260 3.769 -8.614 1.00 89.56 88 THR A O 1
ATOM 667 N N . GLN A 1 89 ? 2.733 3.680 -10.316 1.00 89.19 89 GLN A N 1
ATOM 668 C CA . GLN A 1 89 ? 3.899 3.317 -9.502 1.00 89.19 89 GLN A CA 1
ATOM 669 C C . GLN A 1 89 ? 4.214 4.381 -8.447 1.00 89.19 89 GLN A C 1
ATOM 671 O O . GLN A 1 89 ? 4.279 4.060 -7.262 1.00 89.19 89 GLN A O 1
ATOM 676 N N . ALA A 1 90 ? 4.346 5.643 -8.868 1.00 90.62 90 ALA A N 1
ATOM 677 C CA . ALA A 1 90 ? 4.661 6.743 -7.962 1.00 90.62 90 ALA A CA 1
ATOM 678 C C . ALA A 1 90 ? 3.584 6.901 -6.879 1.00 90.62 90 ALA A C 1
ATOM 680 O O . ALA A 1 90 ? 3.886 6.984 -5.692 1.00 90.62 90 ALA A O 1
ATOM 681 N N . GLU A 1 91 ? 2.306 6.894 -7.258 1.00 92.88 91 GLU A N 1
ATOM 682 C CA . GLU A 1 91 ? 1.220 7.031 -6.289 1.00 92.88 91 GLU A CA 1
ATOM 683 C C . GLU A 1 91 ? 1.165 5.867 -5.285 1.00 92.88 91 GLU A C 1
ATOM 685 O O . GLU A 1 91 ? 0.872 6.099 -4.111 1.00 92.88 91 GLU A O 1
ATOM 690 N N . ALA A 1 92 ? 1.462 4.634 -5.711 1.00 92.69 92 ALA A N 1
ATOM 691 C CA . ALA A 1 92 ? 1.523 3.481 -4.812 1.00 92.69 92 ALA A CA 1
ATOM 692 C C . ALA A 1 92 ? 2.672 3.610 -3.796 1.00 92.69 92 ALA A C 1
ATOM 694 O O . ALA A 1 92 ? 2.475 3.362 -2.605 1.00 92.69 92 ALA A O 1
ATOM 695 N N . GLN A 1 93 ? 3.846 4.084 -4.231 1.00 92.00 93 GLN A N 1
ATOM 696 C CA . GLN A 1 93 ? 4.959 4.392 -3.326 1.00 92.00 93 GLN A CA 1
ATOM 697 C C . GLN A 1 93 ? 4.569 5.457 -2.289 1.00 92.00 93 GLN A C 1
ATOM 699 O O . GLN A 1 93 ? 4.824 5.276 -1.099 1.00 92.00 93 GLN A O 1
ATOM 704 N N . TRP A 1 94 ? 3.888 6.531 -2.706 1.00 93.75 94 TRP A N 1
ATOM 705 C CA . TRP A 1 94 ? 3.447 7.596 -1.795 1.00 93.75 94 TRP A CA 1
ATOM 706 C C . TRP A 1 94 ? 2.383 7.140 -0.789 1.00 93.75 94 TRP A C 1
ATOM 708 O O . TRP A 1 94 ? 2.332 7.658 0.329 1.00 93.75 94 TRP A O 1
ATOM 718 N N . ARG A 1 95 ? 1.534 6.171 -1.150 1.00 94.81 95 ARG A N 1
ATOM 719 C CA . ARG A 1 95 ? 0.520 5.615 -0.240 1.00 94.81 95 ARG A CA 1
ATOM 720 C C . ARG A 1 95 ? 1.091 4.606 0.750 1.00 94.81 95 ARG A C 1
ATOM 722 O O . ARG A 1 95 ? 0.567 4.521 1.862 1.00 94.81 95 ARG A O 1
ATOM 729 N N . ALA A 1 96 ? 2.142 3.869 0.389 1.00 93.56 96 ALA A N 1
ATOM 730 C CA . ALA A 1 96 ? 2.726 2.816 1.221 1.00 93.56 96 ALA A CA 1
ATOM 731 C C . ALA A 1 96 ? 2.954 3.225 2.696 1.00 93.56 96 ALA A C 1
ATOM 733 O O . ALA A 1 96 ? 2.414 2.541 3.570 1.00 93.56 96 ALA A O 1
ATOM 734 N N . PRO A 1 97 ? 3.635 4.346 3.028 1.00 92.44 97 PRO A N 1
ATOM 735 C CA . PRO A 1 97 ? 3.841 4.726 4.429 1.00 92.44 97 PRO A CA 1
ATOM 736 C C . PRO A 1 97 ? 2.530 5.061 5.156 1.00 92.44 97 PRO A C 1
ATOM 738 O O . PRO A 1 97 ? 2.385 4.760 6.341 1.00 92.44 97 PRO A O 1
ATOM 741 N N . VAL A 1 98 ? 1.547 5.634 4.452 1.00 92.62 98 VAL A N 1
ATOM 742 C CA . VAL A 1 98 ? 0.229 5.956 5.020 1.00 92.62 98 VAL A CA 1
ATOM 743 C C . VAL A 1 98 ? -0.531 4.678 5.373 1.00 92.62 98 VAL A C 1
ATOM 745 O O . VAL A 1 98 ? -1.092 4.573 6.464 1.00 92.62 98 VAL A O 1
ATOM 748 N N . ILE A 1 99 ? -0.534 3.690 4.477 1.00 93.06 99 ILE A N 1
ATOM 749 C CA . ILE A 1 99 ? -1.222 2.409 4.683 1.00 93.06 99 ILE A CA 1
ATOM 750 C C . ILE A 1 99 ? -0.568 1.612 5.809 1.00 93.06 99 ILE A C 1
ATOM 752 O O . ILE A 1 99 ? -1.278 1.143 6.698 1.00 93.06 99 ILE A O 1
ATOM 756 N N . LEU A 1 100 ? 0.765 1.494 5.804 1.00 91.44 100 LEU A N 1
ATOM 757 C CA . LEU A 1 100 ? 1.504 0.793 6.857 1.00 91.44 100 LEU A CA 1
ATOM 758 C C . LEU A 1 100 ? 1.233 1.428 8.223 1.00 91.44 100 LEU A C 1
ATOM 760 O O . LEU A 1 100 ? 0.850 0.725 9.157 1.00 91.44 100 LEU A O 1
ATOM 764 N N . SER A 1 101 ? 1.305 2.760 8.315 1.00 89.94 101 SER A N 1
ATOM 765 C CA . SER A 1 101 ? 0.981 3.489 9.544 1.00 89.94 101 SER A CA 1
ATOM 766 C C . SER A 1 101 ? -0.466 3.255 9.995 1.00 89.94 101 SER A C 1
ATOM 768 O O . SER A 1 101 ? -0.704 2.973 11.169 1.00 89.94 101 SER A O 1
ATOM 770 N N . THR A 1 102 ? -1.428 3.295 9.066 1.00 87.81 102 THR A N 1
ATOM 771 C CA . THR A 1 102 ? -2.857 3.073 9.360 1.00 87.81 102 THR A CA 1
ATOM 772 C C . THR A 1 102 ? -3.123 1.657 9.876 1.00 87.81 102 THR A C 1
ATOM 774 O O . THR A 1 102 ? -3.972 1.466 10.745 1.00 87.81 102 THR A O 1
ATOM 777 N N . ALA A 1 103 ? -2.392 0.665 9.367 1.00 89.81 103 ALA A N 1
ATOM 778 C CA . ALA A 1 103 ? -2.481 -0.725 9.805 1.00 89.81 103 ALA A CA 1
ATOM 779 C C . ALA A 1 103 ? -1.680 -1.019 11.091 1.00 89.81 103 ALA A C 1
ATOM 781 O O . ALA A 1 103 ? -1.761 -2.131 11.610 1.00 89.81 103 ALA A O 1
ATOM 782 N N . GLY A 1 104 ? -0.914 -0.052 11.613 1.00 90.75 104 GLY A N 1
ATOM 783 C CA . GLY A 1 104 ? -0.033 -0.246 12.769 1.00 90.75 104 GLY A CA 1
ATOM 784 C C . GLY A 1 104 ? 1.224 -1.068 12.461 1.00 90.75 104 GLY A C 1
ATOM 785 O O . GLY A 1 104 ? 1.813 -1.646 13.373 1.00 90.75 104 GLY A O 1
ATOM 786 N N . VAL A 1 105 ? 1.627 -1.141 11.190 1.00 91.62 105 VAL A N 1
ATOM 787 C CA . VAL A 1 105 ? 2.837 -1.845 10.748 1.00 91.62 105 VAL A CA 1
ATOM 788 C C . VAL A 1 105 ? 4.047 -0.907 10.875 1.00 91.62 105 VAL A C 1
ATOM 790 O O . VAL A 1 105 ? 3.946 0.257 10.473 1.00 91.62 105 VAL A O 1
ATOM 793 N N . PRO A 1 106 ? 5.195 -1.371 11.414 1.00 92.75 106 PRO A N 1
ATOM 794 C CA . PRO A 1 106 ? 6.435 -0.597 11.401 1.00 92.75 106 PRO A CA 1
ATOM 795 C C . PRO A 1 106 ? 6.805 -0.130 9.987 1.00 92.75 106 PRO A C 1
ATOM 797 O O . PRO A 1 106 ? 6.694 -0.893 9.031 1.00 92.75 106 PRO A O 1
ATOM 800 N N . LEU A 1 107 ? 7.234 1.130 9.855 1.00 90.25 107 LEU A N 1
ATOM 801 C CA . LEU A 1 107 ? 7.522 1.731 8.545 1.00 90.25 107 LEU A CA 1
ATOM 802 C C . LEU A 1 107 ? 8.854 1.277 7.947 1.00 90.25 107 LEU A C 1
ATOM 804 O O . LEU A 1 107 ? 9.003 1.287 6.730 1.00 90.25 107 LEU A O 1
ATOM 808 N N . THR A 1 108 ? 9.814 0.926 8.797 1.00 90.44 108 THR A N 1
ATOM 809 C CA . THR A 1 108 ? 11.166 0.551 8.391 1.00 90.44 108 THR A CA 1
ATOM 810 C C . THR A 1 108 ? 11.635 -0.651 9.193 1.00 90.44 108 THR A C 1
ATOM 812 O O . THR A 1 108 ? 11.207 -0.868 10.331 1.00 90.44 108 THR A O 1
ATOM 815 N N . ASP A 1 109 ? 12.533 -1.419 8.592 1.00 92.44 109 ASP A N 1
ATOM 816 C CA . ASP A 1 109 ? 13.246 -2.516 9.230 1.00 92.44 109 ASP A CA 1
ATOM 817 C C . ASP A 1 109 ? 14.678 -2.541 8.665 1.00 92.44 109 ASP A C 1
ATOM 819 O O . ASP A 1 109 ? 14.836 -2.612 7.446 1.00 92.44 109 ASP A O 1
ATOM 823 N N . PRO A 1 110 ? 15.730 -2.462 9.504 1.00 91.44 110 PRO A N 1
ATOM 824 C CA . PRO A 1 110 ? 17.104 -2.357 9.012 1.00 91.44 110 PRO A CA 1
ATOM 825 C C . PRO A 1 110 ? 17.561 -3.539 8.147 1.00 91.44 110 PRO A C 1
ATOM 827 O O . PRO A 1 110 ? 18.358 -3.353 7.224 1.00 91.44 110 PRO A O 1
ATOM 830 N N . GLU A 1 111 ? 17.080 -4.754 8.429 1.00 93.06 111 GLU A N 1
ATOM 831 C CA . GLU A 1 111 ? 17.421 -5.935 7.629 1.00 93.06 111 GLU A CA 1
ATOM 832 C C . GLU A 1 111 ? 16.692 -5.903 6.281 1.00 93.06 111 GLU A C 1
ATOM 834 O O . GLU A 1 111 ? 17.291 -6.205 5.246 1.00 93.06 111 GLU A O 1
ATOM 839 N N . ALA A 1 112 ? 15.433 -5.460 6.266 1.00 88.75 112 ALA A N 1
ATOM 840 C CA . ALA A 1 112 ? 14.664 -5.250 5.049 1.00 88.75 112 ALA A CA 1
ATOM 841 C C . ALA A 1 112 ? 15.257 -4.141 4.171 1.00 88.75 112 ALA A C 1
ATOM 843 O O . ALA A 1 112 ? 15.381 -4.330 2.962 1.00 88.75 112 ALA A O 1
ATOM 844 N N . ASP A 1 113 ? 15.689 -3.024 4.757 1.00 88.94 113 ASP A N 1
ATOM 845 C CA . ASP A 1 113 ? 16.337 -1.930 4.027 1.00 88.94 113 ASP A CA 1
ATOM 846 C C . ASP A 1 113 ? 17.647 -2.405 3.385 1.00 88.94 113 ASP A C 1
ATOM 848 O O . ASP A 1 113 ? 17.943 -2.095 2.231 1.00 88.94 113 ASP A O 1
ATOM 852 N N . LYS A 1 114 ? 18.414 -3.237 4.094 1.00 89.12 114 LYS A N 1
ATOM 853 C CA . LYS A 1 114 ? 19.647 -3.831 3.569 1.00 89.12 114 LYS A CA 1
ATOM 854 C C . LYS A 1 114 ? 19.388 -4.846 2.452 1.00 89.12 114 LYS A C 1
ATOM 856 O O . LYS A 1 114 ? 20.164 -4.904 1.499 1.00 89.12 114 LYS A O 1
ATOM 861 N N . ALA A 1 115 ? 18.347 -5.667 2.577 1.00 87.00 115 ALA A N 1
ATOM 862 C CA . ALA A 1 115 ? 18.025 -6.711 1.607 1.00 87.00 115 ALA A CA 1
ATOM 863 C C . ALA A 1 115 ? 17.288 -6.173 0.368 1.00 87.00 115 ALA A C 1
ATOM 865 O O . ALA A 1 115 ? 17.482 -6.693 -0.733 1.00 87.00 115 ALA A O 1
ATOM 866 N N . TRP A 1 116 ? 16.448 -5.148 0.544 1.00 85.00 116 TRP A N 1
ATOM 867 C CA . TRP A 1 116 ? 15.447 -4.724 -0.439 1.00 85.00 116 TRP A CA 1
ATOM 868 C C . TRP A 1 116 ? 15.276 -3.204 -0.573 1.00 85.00 116 TRP A C 1
ATOM 870 O O . TRP A 1 116 ? 14.564 -2.775 -1.475 1.00 85.00 116 TRP A O 1
ATOM 880 N N . GLY A 1 117 ? 15.915 -2.365 0.245 1.00 77.88 117 GLY A N 1
ATOM 881 C CA . GLY A 1 117 ? 15.747 -0.901 0.256 1.00 77.88 117 GLY A CA 1
ATOM 882 C C . GLY A 1 117 ? 16.357 -0.157 -0.939 1.00 77.88 117 GLY A C 1
ATOM 883 O O . GLY A 1 117 ? 16.898 0.928 -0.762 1.00 77.88 117 GLY A O 1
ATOM 884 N N . GLY A 1 118 ? 16.324 -0.752 -2.137 1.00 68.25 118 GLY A N 1
ATOM 885 C CA . GLY A 1 118 ? 16.888 -0.223 -3.380 1.00 68.25 118 GLY A CA 1
ATOM 886 C C . GLY A 1 118 ? 16.453 1.209 -3.726 1.00 68.25 118 GLY A C 1
ATOM 887 O O . GLY A 1 118 ? 15.636 1.827 -3.051 1.00 68.25 118 GLY A O 1
ATOM 888 N N . LEU A 1 119 ? 17.018 1.752 -4.806 1.00 60.66 119 LEU A N 1
ATOM 889 C CA . LEU A 1 119 ? 16.789 3.141 -5.217 1.00 60.66 119 LEU A CA 1
ATOM 890 C C . LEU A 1 119 ? 15.298 3.428 -5.465 1.00 60.66 119 LEU A C 1
ATOM 892 O O . LEU A 1 119 ? 14.689 2.839 -6.354 1.00 60.66 119 LEU A O 1
ATOM 896 N N . ILE A 1 120 ? 14.748 4.379 -4.707 1.00 64.38 120 ILE A N 1
ATOM 897 C CA . ILE A 1 120 ? 13.436 4.981 -4.960 1.00 64.38 120 ILE A CA 1
ATOM 898 C C . ILE A 1 120 ? 13.646 6.093 -5.999 1.00 64.38 120 ILE A C 1
ATOM 900 O O . ILE A 1 120 ? 14.462 6.989 -5.774 1.00 64.38 120 ILE A O 1
ATOM 904 N N . ALA A 1 121 ? 12.972 5.985 -7.148 1.00 55.06 121 ALA A N 1
ATOM 905 C CA . ALA A 1 121 ? 13.056 6.929 -8.269 1.00 55.06 121 ALA A CA 1
ATOM 906 C C . ALA A 1 121 ? 12.122 8.136 -8.111 1.00 55.06 121 ALA A C 1
ATOM 908 O O . ALA A 1 121 ? 11.009 7.954 -7.571 1.00 55.06 121 ALA A O 1
#

InterPro domains:
  IPR006311 Twin-arginine translocation pathway, signal sequence [PS51318] (1-34)

Secondary structure (DSSP, 8-state):
------HHHHHHHHTTS--SSS-----S--GGG-SPP-HHHHHHHHHHHHHHHHHHHHHTT---S--------SHHHHTS-TT-HHHHHHHHHHHHHHHHHHHT--S--HHHHHHH-----